Protein AF-Q73Y24-F1 (afdb_monomer)

Structure (mmCIF, N/CA/C/O backbone):
data_AF-Q73Y24-F1
#
_entry.id   AF-Q73Y24-F1
#
loop_
_atom_site.group_PDB
_atom_site.id
_atom_site.type_symbol
_atom_site.label_atom_id
_atom_site.label_alt_id
_atom_site.label_comp_id
_atom_site.label_asym_id
_atom_site.label_entity_id
_atom_site.label_seq_id
_atom_site.pdbx_PDB_ins_code
_atom_site.Cartn_x
_atom_site.Cartn_y
_atom_site.Cartn_z
_atom_site.occupancy
_atom_site.B_iso_or_equiv
_atom_site.auth_seq_id
_atom_site.auth_comp_id
_atom_site.auth_asym_id
_atom_site.auth_atom_id
_atom_site.pdbx_PDB_model_num
ATOM 1 N N . MET A 1 1 ? -19.589 2.153 37.319 1.00 65.62 1 MET A N 1
ATOM 2 C CA . MET A 1 1 ? -19.624 1.127 36.249 1.00 65.62 1 MET A CA 1
ATOM 3 C C . MET A 1 1 ? -20.137 1.675 34.913 1.00 65.62 1 MET A C 1
ATOM 5 O O . MET A 1 1 ? -19.510 1.393 33.906 1.00 65.62 1 MET A O 1
ATOM 9 N N . LEU A 1 2 ? -21.171 2.531 34.871 1.00 77.88 2 LEU A N 1
ATOM 10 C CA . LEU A 1 2 ? -21.670 3.129 33.612 1.00 77.88 2 LEU A CA 1
ATOM 11 C C . LEU A 1 2 ? -20.640 3.994 32.850 1.00 77.88 2 LEU A C 1
ATOM 13 O O . LEU A 1 2 ? -20.586 3.939 31.626 1.00 77.88 2 LEU A O 1
ATOM 17 N N . ALA A 1 3 ? -19.792 4.751 33.559 1.00 80.38 3 ALA A N 1
ATOM 18 C CA . ALA A 1 3 ? -18.772 5.602 32.932 1.00 80.38 3 ALA A CA 1
ATOM 19 C C . ALA A 1 3 ? -17.682 4.808 32.179 1.00 80.38 3 ALA A C 1
ATOM 21 O O . ALA A 1 3 ? -17.260 5.232 31.108 1.00 80.38 3 ALA A O 1
ATOM 22 N N . ALA A 1 4 ? -17.275 3.641 32.696 1.00 81.06 4 ALA A N 1
ATOM 23 C CA . ALA A 1 4 ? -16.273 2.784 32.055 1.00 81.06 4 ALA A CA 1
ATOM 24 C C . ALA A 1 4 ? -16.807 2.174 30.746 1.00 81.06 4 ALA A C 1
ATOM 26 O O . ALA A 1 4 ? -16.159 2.266 29.710 1.00 81.06 4 ALA A O 1
ATOM 27 N N . VAL A 1 5 ? -18.049 1.673 30.760 1.00 84.25 5 VAL A N 1
ATOM 28 C CA . VAL A 1 5 ? -18.715 1.129 29.561 1.00 84.25 5 VAL A CA 1
ATOM 29 C C . VAL A 1 5 ? -18.892 2.201 28.477 1.00 84.25 5 VAL A C 1
ATOM 31 O O . VAL A 1 5 ? -18.727 1.928 27.290 1.00 84.25 5 VAL A O 1
ATOM 34 N N . ALA A 1 6 ? -19.212 3.441 28.862 1.00 84.56 6 ALA A N 1
ATOM 35 C CA . ALA A 1 6 ? -19.317 4.551 27.915 1.00 84.56 6 ALA A CA 1
ATOM 36 C C . ALA A 1 6 ? -17.959 4.917 27.286 1.00 84.56 6 ALA A C 1
ATOM 38 O O . ALA A 1 6 ? -17.890 5.188 26.086 1.00 84.56 6 ALA A O 1
ATOM 39 N N . GLN A 1 7 ? -16.876 4.890 28.070 1.00 85.06 7 GLN A N 1
ATOM 40 C CA . GLN A 1 7 ? -15.519 5.126 27.569 1.00 85.06 7 GLN A CA 1
ATOM 41 C C . GLN A 1 7 ? -15.059 4.029 26.601 1.00 85.06 7 GLN A C 1
ATOM 43 O O . GLN A 1 7 ? -14.512 4.352 25.546 1.00 85.06 7 GLN A O 1
ATOM 48 N N . GLU A 1 8 ? -15.324 2.760 26.913 1.00 85.19 8 GLU A N 1
ATOM 49 C CA . GLU A 1 8 ? -15.004 1.625 26.037 1.00 85.19 8 GLU A CA 1
ATOM 50 C C . GLU A 1 8 ? -15.724 1.722 24.687 1.00 85.19 8 GLU A C 1
ATOM 52 O O . GLU A 1 8 ? -15.095 1.581 23.637 1.00 85.19 8 GLU A O 1
ATOM 57 N N . ARG A 1 9 ? -17.023 2.053 24.691 1.00 87.56 9 ARG A N 1
ATOM 58 C CA . ARG A 1 9 ? -17.796 2.268 23.455 1.00 87.56 9 ARG A CA 1
ATOM 59 C C . ARG A 1 9 ? -17.217 3.401 22.610 1.00 87.56 9 ARG A C 1
ATOM 61 O O . ARG A 1 9 ? -16.998 3.226 21.414 1.00 87.56 9 ARG A O 1
ATOM 68 N N . ALA A 1 10 ? -16.892 4.532 23.235 1.00 90.00 10 ALA A N 1
ATOM 69 C CA . ALA A 1 10 ? -16.289 5.663 22.536 1.00 90.00 10 ALA A CA 1
ATOM 70 C C . ALA A 1 10 ? -14.907 5.322 21.946 1.00 90.00 10 ALA A C 1
ATOM 72 O O . ALA A 1 10 ? -14.560 5.811 20.870 1.00 90.00 10 ALA A O 1
ATOM 73 N N . ALA A 1 11 ? -14.111 4.491 22.625 1.00 89.06 11 ALA A N 1
ATOM 74 C CA . ALA A 1 11 ? -12.828 4.016 22.111 1.00 89.06 11 ALA A CA 1
ATOM 75 C C . ALA A 1 11 ? -13.010 3.086 20.899 1.00 89.06 11 ALA A C 1
ATOM 77 O O . ALA A 1 11 ? -12.347 3.283 19.879 1.00 89.06 11 ALA A O 1
ATOM 78 N N . ALA A 1 12 ? -13.956 2.146 20.969 1.00 89.19 12 ALA A N 1
ATOM 79 C CA . ALA A 1 12 ? -14.278 1.240 19.869 1.00 89.19 12 ALA A CA 1
ATOM 80 C C . ALA A 1 12 ? -14.753 1.992 18.611 1.00 89.19 12 ALA A C 1
ATOM 82 O O . ALA A 1 12 ? -14.294 1.708 17.507 1.00 89.19 12 ALA A O 1
ATOM 83 N N . GLU A 1 13 ? -15.599 3.015 18.762 1.00 92.25 13 GLU A N 1
ATOM 84 C CA . GLU A 1 13 ? -16.054 3.855 17.643 1.00 92.25 13 GLU A CA 1
ATOM 85 C C . GLU A 1 13 ? -14.922 4.664 16.993 1.00 92.25 13 GLU A C 1
ATOM 87 O O . GLU A 1 13 ? -14.918 4.899 15.781 1.00 92.25 13 GLU A O 1
ATOM 92 N N . ARG A 1 14 ? -13.954 5.146 17.783 1.00 93.19 14 ARG A N 1
ATOM 93 C CA . ARG A 1 14 ? -12.763 5.818 17.237 1.00 93.19 14 ARG A CA 1
ATOM 94 C C . ARG A 1 14 ? -11.905 4.834 16.449 1.00 93.19 14 ARG A C 1
ATOM 96 O O . ARG A 1 14 ? -11.494 5.168 15.341 1.00 93.19 14 ARG A O 1
ATOM 103 N N . LEU A 1 15 ? -11.698 3.631 16.986 1.00 94.00 15 LEU A N 1
ATOM 104 C CA . LEU A 1 15 ? -10.921 2.577 16.337 1.00 94.00 15 LEU A CA 1
ATOM 105 C C . LEU A 1 15 ? -11.565 2.124 15.016 1.00 94.00 15 LEU A C 1
ATOM 107 O O . LEU A 1 15 ? -10.881 1.999 14.001 1.00 94.00 15 LEU A O 1
ATOM 111 N N . ALA A 1 16 ? -12.889 1.958 15.000 1.00 93.44 16 ALA A N 1
ATOM 112 C CA . ALA A 1 16 ? -13.640 1.606 13.798 1.00 93.44 16 ALA A CA 1
ATOM 113 C C . ALA A 1 16 ? -13.489 2.667 12.694 1.00 93.44 16 ALA A C 1
ATOM 115 O O . ALA A 1 16 ? -13.215 2.327 11.543 1.00 93.44 16 ALA A O 1
ATOM 116 N N . ARG A 1 17 ? -13.581 3.956 13.052 1.00 95.69 17 ARG A N 1
ATOM 117 C CA . ARG A 1 17 ? -13.352 5.065 12.112 1.00 95.69 17 ARG A CA 1
ATOM 118 C C . ARG A 1 17 ? -11.922 5.090 11.578 1.00 95.69 17 ARG A C 1
ATOM 120 O O . ARG A 1 17 ? -11.729 5.258 10.376 1.00 95.69 17 ARG A O 1
ATOM 127 N N . SER A 1 18 ? -10.921 4.890 12.440 1.00 95.81 18 SER A N 1
ATOM 128 C CA . SER A 1 18 ? -9.526 4.833 11.985 1.00 95.81 18 SER A CA 1
ATOM 129 C C . SER A 1 18 ? -9.271 3.660 11.041 1.00 95.81 18 SER A C 1
ATOM 131 O O . SER A 1 18 ? -8.545 3.811 10.060 1.00 95.81 18 SER A O 1
ATOM 133 N N . LEU A 1 19 ? -9.903 2.511 11.294 1.00 97.12 19 LEU A N 1
ATOM 134 C CA . LEU A 1 19 ? -9.805 1.339 10.432 1.00 97.12 19 LEU A CA 1
ATOM 135 C C . LEU A 1 19 ? -10.413 1.591 9.055 1.00 97.12 19 LEU A C 1
ATOM 137 O O . LEU A 1 19 ? -9.789 1.277 8.045 1.00 97.12 19 LEU A O 1
ATOM 141 N N . GLU A 1 20 ? -11.603 2.181 9.001 1.00 96.88 20 GLU A N 1
ATOM 142 C CA . GLU A 1 20 ? -12.258 2.507 7.735 1.00 96.88 20 GLU A CA 1
ATOM 143 C C . GLU A 1 20 ? -11.419 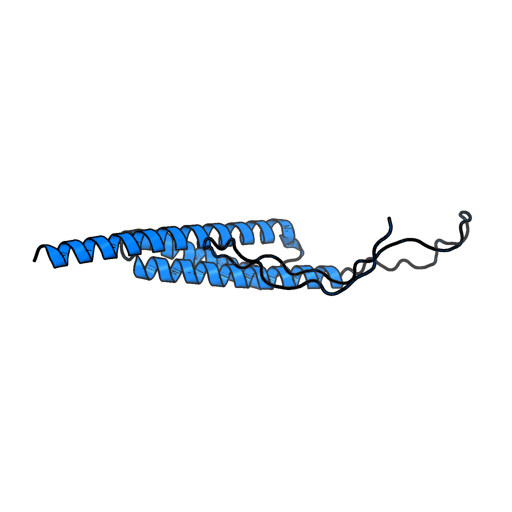3.479 6.895 1.00 96.88 20 GLU A C 1
ATOM 145 O O . GLU A 1 20 ? -11.201 3.244 5.706 1.00 96.88 20 GLU A O 1
ATOM 150 N N . GLN A 1 21 ? -10.850 4.509 7.527 1.00 97.56 21 GLN A N 1
ATOM 151 C CA . GLN A 1 21 ? -9.944 5.445 6.863 1.00 97.56 21 GLN A CA 1
ATOM 152 C C . GLN A 1 21 ? -8.660 4.762 6.355 1.00 97.56 21 GLN A C 1
ATOM 154 O O . GLN A 1 21 ? -8.218 5.034 5.231 1.00 97.56 21 GLN A O 1
ATOM 159 N N . ALA A 1 22 ? -8.058 3.876 7.156 1.00 97.38 22 ALA A N 1
ATOM 160 C CA . ALA A 1 22 ? -6.852 3.140 6.779 1.00 97.38 22 ALA A CA 1
ATOM 161 C C . ALA A 1 22 ? -7.115 2.190 5.601 1.00 97.38 22 ALA A C 1
ATOM 163 O O . ALA A 1 22 ? -6.364 2.200 4.623 1.00 97.38 22 ALA A O 1
ATOM 164 N N . LEU A 1 23 ? -8.214 1.429 5.646 1.00 98.19 23 LEU A N 1
ATOM 165 C CA . LEU A 1 23 ? -8.632 0.542 4.559 1.00 98.19 23 LEU A CA 1
ATOM 166 C C . LEU A 1 23 ? -8.901 1.320 3.273 1.00 98.19 23 LEU A C 1
ATOM 168 O O . LEU A 1 23 ? -8.371 0.952 2.228 1.00 98.19 23 LEU A O 1
ATOM 172 N N . PHE A 1 24 ? -9.661 2.416 3.341 1.00 97.81 24 PHE A N 1
ATOM 173 C CA . PHE A 1 24 ? -9.941 3.248 2.171 1.00 97.81 24 PHE A CA 1
ATOM 174 C C . PHE A 1 24 ? -8.652 3.786 1.531 1.00 97.81 24 PHE A C 1
ATOM 176 O O . PHE A 1 24 ? -8.462 3.705 0.314 1.00 97.81 24 PHE A O 1
ATOM 183 N N . THR A 1 25 ? -7.726 4.282 2.356 1.00 97.56 25 THR A N 1
ATOM 184 C CA . THR A 1 25 ? -6.428 4.792 1.895 1.00 97.56 25 THR A CA 1
ATOM 185 C C . THR A 1 25 ? -5.605 3.696 1.219 1.00 97.56 25 THR A C 1
ATOM 187 O O . THR A 1 25 ? -5.075 3.909 0.126 1.00 97.56 25 THR A O 1
ATOM 190 N N . ALA A 1 26 ? -5.525 2.516 1.836 1.00 98.19 26 ALA A N 1
ATOM 191 C CA . ALA A 1 26 ? -4.780 1.380 1.309 1.00 98.19 26 ALA A CA 1
ATOM 192 C C . ALA A 1 26 ? -5.374 0.866 -0.010 1.00 98.19 26 ALA A C 1
ATOM 194 O O . ALA A 1 26 ? -4.639 0.685 -0.979 1.00 98.19 26 ALA A O 1
ATOM 195 N N . GLN A 1 27 ? -6.701 0.706 -0.083 1.00 98.38 27 GLN A N 1
ATOM 196 C CA . GLN A 1 27 ? -7.415 0.295 -1.298 1.00 98.38 27 GLN A CA 1
ATOM 197 C C . GLN A 1 27 ? -7.160 1.260 -2.455 1.00 98.38 27 GLN A C 1
ATOM 199 O O . GLN A 1 27 ? -6.811 0.828 -3.554 1.00 98.38 27 GLN A O 1
ATOM 204 N N . SER A 1 28 ? -7.291 2.565 -2.201 1.00 98.38 28 SER A N 1
ATOM 205 C CA . SER A 1 28 ? -7.060 3.605 -3.205 1.00 98.38 28 SER A CA 1
ATOM 206 C C . SER A 1 28 ? -5.629 3.558 -3.748 1.00 98.38 28 SER A C 1
ATOM 208 O O . SER A 1 28 ? -5.423 3.534 -4.963 1.00 98.38 28 SER A O 1
ATOM 210 N N . ARG A 1 29 ? -4.632 3.450 -2.859 1.00 97.81 29 ARG A N 1
ATOM 211 C CA . ARG A 1 29 ? -3.215 3.355 -3.243 1.00 97.81 29 ARG A CA 1
ATOM 212 C C . ARG A 1 29 ? -2.919 2.094 -4.043 1.00 97.81 29 ARG A C 1
ATOM 214 O O . ARG A 1 29 ? -2.350 2.193 -5.123 1.00 97.81 29 ARG A O 1
ATOM 221 N N . VAL A 1 30 ? -3.317 0.923 -3.545 1.00 98.44 30 VAL A N 1
ATOM 222 C CA . VAL A 1 30 ? -3.077 -0.360 -4.226 1.00 98.44 30 VAL A CA 1
ATOM 22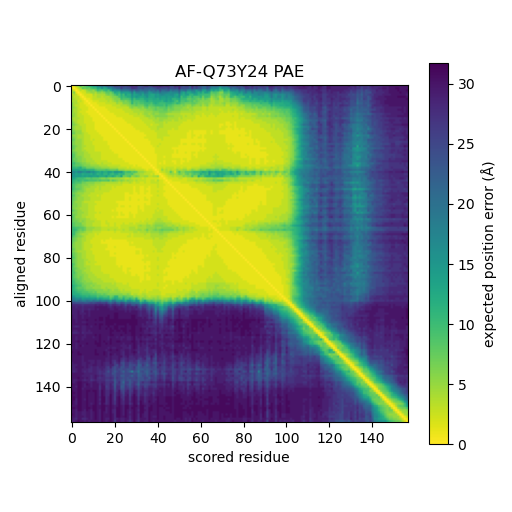3 C C . VAL A 1 30 ? -3.700 -0.357 -5.621 1.00 98.44 30 VAL A C 1
ATOM 225 O O . VAL A 1 30 ? -3.045 -0.765 -6.578 1.00 98.44 30 VAL A O 1
ATOM 228 N N . ARG A 1 31 ? -4.927 0.160 -5.759 1.00 98.25 31 ARG A N 1
ATOM 229 C CA . ARG A 1 31 ? -5.593 0.286 -7.058 1.00 98.25 31 ARG A CA 1
ATOM 230 C C . ARG A 1 31 ? -4.836 1.219 -8.002 1.00 98.25 31 ARG A C 1
ATOM 232 O O . ARG A 1 31 ? -4.530 0.814 -9.116 1.00 98.25 31 ARG A O 1
ATOM 239 N N . ALA A 1 32 ? -4.482 2.422 -7.549 1.00 97.81 32 ALA A N 1
ATOM 240 C CA . ALA A 1 32 ? -3.761 3.392 -8.372 1.00 97.81 32 ALA A CA 1
ATOM 241 C C . ALA A 1 32 ? -2.416 2.844 -8.881 1.00 97.81 32 ALA A C 1
ATOM 243 O O . ALA A 1 32 ? -2.065 3.037 -10.045 1.00 97.81 32 ALA A O 1
ATOM 244 N N . VAL A 1 33 ? -1.681 2.126 -8.027 1.00 97.81 33 VAL A N 1
ATOM 245 C CA . VAL A 1 33 ? -0.410 1.490 -8.402 1.00 97.81 33 VAL A CA 1
ATOM 246 C C . VAL A 1 33 ? -0.638 0.335 -9.373 1.00 97.81 33 VAL A C 1
ATOM 248 O O . VAL A 1 33 ? 0.104 0.214 -10.345 1.00 97.81 33 VAL A O 1
ATOM 251 N N . SER A 1 34 ? -1.673 -0.484 -9.162 1.00 97.75 34 SER A N 1
ATOM 252 C CA . SER A 1 34 ? -2.049 -1.544 -10.107 1.00 97.75 34 SER A CA 1
ATOM 253 C C . SER A 1 34 ? -2.320 -0.974 -11.495 1.00 97.75 34 SER A C 1
ATOM 255 O O . SER A 1 34 ? -1.687 -1.401 -12.458 1.00 97.75 34 SER A O 1
ATOM 257 N N . ASP A 1 35 ? -3.160 0.058 -11.588 1.00 97.00 35 ASP A N 1
ATOM 258 C CA . ASP A 1 35 ? -3.502 0.712 -12.854 1.00 97.00 35 ASP A CA 1
ATOM 259 C C . ASP A 1 35 ? -2.254 1.326 -13.524 1.00 97.00 35 ASP A C 1
ATOM 261 O O . ASP A 1 35 ? -2.052 1.227 -14.743 1.00 97.00 35 ASP A O 1
ATOM 265 N N . TYR A 1 36 ? -1.364 1.934 -12.731 1.00 95.62 36 TYR A N 1
ATOM 266 C CA . TYR A 1 36 ? -0.099 2.475 -13.226 1.00 95.62 36 TYR A CA 1
ATOM 267 C C . TYR A 1 36 ? 0.813 1.387 -13.805 1.00 95.62 36 TYR A C 1
ATOM 269 O O . TYR A 1 36 ? 1.389 1.586 -14.881 1.00 95.62 36 TYR A O 1
ATOM 277 N N . ILE A 1 37 ? 0.929 0.246 -13.116 1.00 95.75 37 ILE A N 1
ATOM 278 C CA . ILE A 1 37 ? 1.740 -0.890 -13.557 1.00 95.75 37 ILE A CA 1
ATOM 279 C C . ILE A 1 37 ? 1.141 -1.542 -14.804 1.00 95.75 37 ILE A C 1
ATOM 281 O O . ILE A 1 37 ? 1.868 -1.824 -15.760 1.00 95.75 37 ILE A O 1
ATOM 285 N N . ASP A 1 38 ? -0.175 -1.744 -14.828 1.00 94.38 38 ASP A N 1
ATOM 286 C CA . ASP A 1 38 ? -0.870 -2.422 -15.920 1.00 94.38 38 ASP A CA 1
ATOM 287 C C . ASP A 1 38 ? -0.770 -1.656 -17.242 1.00 94.38 38 ASP A C 1
ATOM 289 O O . ASP A 1 38 ? -0.494 -2.244 -18.288 1.00 94.38 38 ASP A O 1
ATOM 293 N N . THR A 1 39 ? -0.872 -0.329 -17.193 1.00 94.06 39 THR A N 1
ATOM 294 C CA . THR A 1 39 ? -0.717 0.540 -18.373 1.00 94.06 39 THR A CA 1
ATOM 295 C C . THR A 1 39 ? 0.723 0.624 -18.899 1.00 94.06 39 THR A C 1
ATOM 297 O O . THR A 1 39 ? 0.948 1.129 -19.998 1.00 94.06 39 THR A O 1
ATOM 300 N N . ARG A 1 40 ? 1.717 0.144 -18.138 1.00 90.19 40 ARG A N 1
ATOM 301 C CA . ARG A 1 40 ? 3.159 0.274 -18.430 1.00 90.19 40 ARG A CA 1
ATOM 302 C C . ARG A 1 40 ? 3.905 -1.055 -18.283 1.00 90.19 40 ARG A C 1
ATOM 304 O O . ARG A 1 40 ? 5.101 -1.084 -17.991 1.00 90.19 40 ARG A O 1
ATOM 311 N N . ARG A 1 41 ? 3.215 -2.174 -18.531 1.00 82.69 41 ARG A N 1
ATOM 312 C CA . ARG A 1 41 ? 3.759 -3.534 -18.366 1.00 82.69 41 ARG A CA 1
ATOM 313 C C . ARG A 1 41 ? 5.078 -3.781 -19.109 1.00 82.69 41 ARG A C 1
ATOM 315 O O . ARG A 1 41 ? 5.890 -4.563 -18.630 1.00 82.69 41 ARG A O 1
ATOM 322 N N . GLY A 1 42 ? 5.326 -3.122 -20.240 1.00 86.44 42 GLY A N 1
ATOM 323 C CA . GLY A 1 42 ? 6.575 -3.298 -20.994 1.00 86.44 42 GLY A CA 1
ATOM 324 C C . GLY A 1 42 ? 7.812 -2.674 -20.337 1.00 86.44 42 GLY A C 1
ATOM 325 O O . GLY A 1 42 ? 8.919 -3.144 -20.567 1.00 86.44 42 GLY A O 1
ATOM 326 N N . SER A 1 43 ? 7.637 -1.637 -19.515 1.00 89.44 43 SER A N 1
ATOM 327 C CA . SER A 1 43 ? 8.741 -0.867 -18.927 1.00 89.44 43 SER A CA 1
ATOM 328 C C . SER A 1 43 ? 8.918 -1.080 -17.428 1.00 89.44 43 SER A C 1
ATOM 330 O O . SER A 1 43 ? 9.787 -0.443 -16.859 1.00 89.44 43 SER A O 1
ATOM 332 N N . ILE A 1 44 ? 8.079 -1.894 -16.781 1.00 94.00 44 ILE A N 1
ATOM 333 C CA . ILE A 1 44 ? 8.090 -2.092 -15.324 1.00 94.00 44 ILE A CA 1
ATOM 334 C C . ILE A 1 44 ? 8.626 -3.480 -14.988 1.00 94.00 44 ILE A C 1
ATOM 336 O O . ILE A 1 44 ? 8.155 -4.482 -15.535 1.00 94.00 44 ILE A O 1
ATOM 340 N N . GLY A 1 45 ? 9.591 -3.520 -14.074 1.00 93.00 45 GLY A N 1
ATOM 341 C CA . GLY A 1 45 ? 10.311 -4.710 -13.658 1.00 93.00 45 GLY A CA 1
ATOM 342 C C . GLY A 1 45 ? 9.517 -5.634 -12.724 1.00 93.00 45 GLY A C 1
ATOM 343 O O . GLY A 1 45 ? 8.432 -5.292 -12.239 1.00 93.00 45 GLY A O 1
ATOM 344 N N . PRO A 1 46 ? 10.049 -6.841 -12.458 1.00 94.69 46 PRO A N 1
ATOM 345 C CA . PRO A 1 46 ? 9.410 -7.820 -11.580 1.00 94.69 46 PRO A CA 1
ATOM 346 C C . PRO A 1 46 ? 9.349 -7.359 -10.118 1.00 94.69 46 PRO A C 1
ATOM 348 O O . PRO A 1 46 ? 8.381 -7.675 -9.435 1.00 94.69 46 PRO A O 1
ATOM 351 N N . GLU A 1 47 ? 10.320 -6.575 -9.640 1.00 95.56 47 GLU A N 1
ATOM 352 C CA . GLU A 1 47 ? 10.370 -6.120 -8.242 1.00 95.56 47 GLU A CA 1
ATOM 353 C C . GLU A 1 47 ? 9.155 -5.264 -7.863 1.00 95.56 47 GLU A C 1
ATOM 355 O O . GLU A 1 47 ? 8.487 -5.549 -6.867 1.00 95.56 47 GLU A O 1
ATOM 360 N N . ALA A 1 48 ? 8.804 -4.274 -8.692 1.00 96.81 48 ALA A N 1
ATOM 361 C CA . ALA A 1 48 ? 7.622 -3.437 -8.481 1.00 96.81 48 ALA A CA 1
ATOM 362 C C . ALA A 1 48 ? 6.329 -4.270 -8.423 1.00 96.81 48 ALA A C 1
ATOM 364 O O . ALA A 1 48 ? 5.448 -4.017 -7.600 1.00 96.81 48 ALA A O 1
ATOM 365 N N . ARG A 1 49 ? 6.230 -5.309 -9.262 1.00 96.19 49 ARG A N 1
ATOM 366 C CA . ARG A 1 49 ? 5.081 -6.228 -9.288 1.00 96.19 49 ARG A CA 1
ATOM 367 C C . ARG A 1 49 ? 5.015 -7.099 -8.040 1.00 96.19 49 ARG A C 1
ATOM 369 O O . ARG A 1 49 ? 3.930 -7.276 -7.493 1.00 96.19 49 ARG A O 1
ATOM 376 N N . THR A 1 50 ? 6.152 -7.605 -7.568 1.00 97.62 50 THR A N 1
ATOM 377 C CA . THR A 1 50 ? 6.229 -8.380 -6.323 1.00 97.62 50 THR A CA 1
ATOM 378 C C . THR A 1 50 ? 5.772 -7.544 -5.131 1.00 97.62 50 THR A C 1
ATOM 380 O O . THR A 1 50 ? 4.937 -8.006 -4.353 1.00 97.62 50 THR A O 1
ATOM 383 N N . ARG A 1 51 ? 6.230 -6.287 -5.030 1.00 98.00 51 ARG A N 1
ATOM 384 C CA . ARG A 1 51 ? 5.794 -5.368 -3.965 1.00 98.00 51 ARG A CA 1
ATOM 385 C C . ARG A 1 51 ? 4.302 -5.049 -4.039 1.00 98.00 51 ARG A C 1
ATOM 387 O O . ARG A 1 51 ? 3.637 -5.025 -3.006 1.00 98.00 51 ARG A O 1
ATOM 394 N N . LEU A 1 52 ? 3.744 -4.877 -5.240 1.00 98.25 52 LEU A N 1
ATOM 395 C CA . LEU A 1 52 ? 2.297 -4.713 -5.405 1.00 98.25 52 LEU A CA 1
ATOM 396 C C . LEU A 1 52 ? 1.528 -5.965 -4.949 1.00 98.25 52 LEU A C 1
ATOM 398 O O . LEU A 1 52 ? 0.522 -5.842 -4.252 1.00 98.25 52 LEU A O 1
ATOM 402 N N . ALA A 1 53 ? 2.006 -7.162 -5.292 1.00 98.38 53 ALA A N 1
ATOM 403 C CA . ALA A 1 53 ? 1.379 -8.410 -4.863 1.00 98.38 53 ALA A CA 1
ATOM 404 C C . ALA A 1 53 ? 1.425 -8.581 -3.334 1.00 98.38 53 ALA A C 1
ATOM 406 O O . ALA A 1 53 ? 0.462 -9.052 -2.732 1.00 98.38 53 ALA A O 1
ATOM 407 N N . GLU A 1 54 ? 2.517 -8.177 -2.682 1.00 98.50 54 GLU A N 1
ATOM 408 C CA . GLU A 1 54 ? 2.610 -8.110 -1.217 1.00 98.50 54 GLU A CA 1
ATOM 409 C C . GLU A 1 54 ? 1.609 -7.119 -0.624 1.00 98.50 54 GLU A C 1
ATOM 411 O O . GLU A 1 54 ? 0.886 -7.463 0.314 1.00 98.50 54 GLU A O 1
ATOM 416 N N . ALA A 1 55 ? 1.503 -5.920 -1.204 1.00 98.56 55 ALA A N 1
ATOM 417 C CA . ALA A 1 55 ? 0.532 -4.919 -0.777 1.00 98.56 55 ALA A CA 1
ATOM 418 C C . ALA A 1 55 ? -0.908 -5.455 -0.855 1.00 98.56 55 ALA A C 1
ATOM 420 O O . ALA A 1 55 ? -1.685 -5.289 0.085 1.00 98.56 55 ALA A O 1
ATOM 421 N N . GLN A 1 56 ? -1.251 -6.156 -1.939 1.00 98.50 56 GLN A N 1
ATOM 422 C CA . GLN A 1 56 ? -2.555 -6.799 -2.120 1.00 98.50 56 GLN A CA 1
ATOM 423 C C . GLN A 1 56 ? -2.820 -7.888 -1.071 1.00 98.50 56 GLN A C 1
ATOM 425 O O . GLN A 1 56 ? -3.921 -7.941 -0.521 1.00 98.50 56 GLN A O 1
ATOM 430 N N . ARG A 1 57 ? -1.820 -8.719 -0.737 1.00 98.50 57 ARG A N 1
ATOM 431 C CA . ARG A 1 57 ? -1.948 -9.734 0.327 1.00 98.50 57 ARG A CA 1
ATOM 432 C C . ARG A 1 57 ? -2.246 -9.102 1.685 1.00 98.50 57 ARG A C 1
ATOM 434 O O . ARG A 1 57 ? -3.146 -9.559 2.385 1.00 98.50 57 ARG A O 1
ATOM 441 N N . HIS A 1 58 ? -1.535 -8.034 2.043 1.00 98.50 58 HIS A N 1
ATOM 442 C CA . HIS A 1 58 ? -1.795 -7.313 3.290 1.00 98.50 58 HIS A CA 1
ATOM 443 C C . HIS A 1 58 ? -3.164 -6.635 3.299 1.00 98.50 58 HIS A C 1
ATOM 445 O O . HIS A 1 58 ? -3.848 -6.654 4.318 1.00 98.50 58 HIS A O 1
ATOM 451 N N . LEU A 1 59 ? -3.598 -6.084 2.166 1.00 98.38 59 LEU A N 1
ATOM 452 C CA . LEU A 1 59 ? -4.916 -5.473 2.055 1.00 98.38 59 LEU A CA 1
ATOM 453 C C . LEU A 1 59 ? -6.046 -6.493 2.256 1.00 98.38 59 LEU A C 1
ATOM 455 O O . LEU A 1 59 ? -7.025 -6.191 2.936 1.00 98.38 59 LEU A O 1
ATOM 459 N N . HIS A 1 60 ? -5.893 -7.698 1.706 1.00 98.25 60 HIS A N 1
ATOM 460 C CA . HIS A 1 60 ? -6.829 -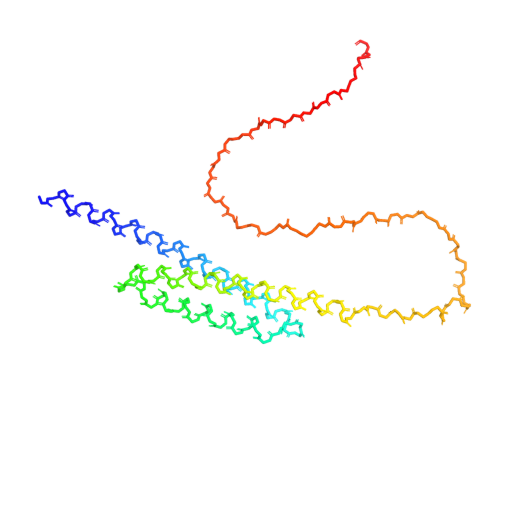8.798 1.932 1.00 98.25 60 HIS A CA 1
ATOM 461 C C . HIS A 1 60 ? -6.863 -9.203 3.410 1.00 98.25 60 HIS A C 1
ATOM 463 O O . HIS A 1 60 ? -7.931 -9.233 4.012 1.00 98.25 60 HIS A O 1
ATOM 469 N N . ALA A 1 61 ? -5.694 -9.402 4.032 1.00 97.88 61 ALA A N 1
ATOM 470 C CA . ALA A 1 61 ? -5.606 -9.729 5.456 1.00 97.88 61 ALA A CA 1
ATOM 471 C C . ALA A 1 61 ? -6.244 -8.650 6.354 1.00 97.88 61 ALA A C 1
ATOM 473 O O . ALA A 1 61 ? -6.897 -8.975 7.345 1.00 97.88 61 ALA A O 1
ATOM 474 N N . ALA A 1 62 ? -6.100 -7.368 5.999 1.00 97.81 62 ALA A N 1
ATOM 475 C CA . ALA A 1 62 ? -6.762 -6.267 6.695 1.00 97.81 62 ALA A CA 1
ATOM 476 C C . ALA A 1 62 ? -8.293 -6.336 6.574 1.00 97.81 62 ALA A C 1
ATOM 478 O O . ALA A 1 62 ? -9.004 -6.079 7.544 1.00 97.81 62 ALA A O 1
ATOM 479 N N . ALA A 1 63 ? -8.810 -6.684 5.392 1.00 96.38 63 ALA A N 1
ATOM 480 C CA . ALA A 1 63 ? -10.244 -6.832 5.166 1.00 96.38 63 ALA A CA 1
ATOM 481 C C . ALA A 1 63 ? -10.827 -8.013 5.960 1.00 96.38 63 ALA A C 1
ATOM 483 O O . ALA A 1 63 ? -11.861 -7.847 6.608 1.00 96.38 63 ALA A O 1
ATOM 484 N N . ASP A 1 64 ? -10.133 -9.153 5.977 1.00 97.00 64 ASP A N 1
ATOM 485 C CA . ASP A 1 64 ? -10.553 -10.357 6.706 1.00 97.00 64 ASP A CA 1
ATOM 486 C C . ASP A 1 64 ? -10.621 -10.113 8.219 1.00 97.00 64 ASP A C 1
ATOM 488 O O . ASP A 1 64 ? -11.557 -10.544 8.892 1.00 97.00 64 ASP A O 1
ATOM 492 N N . ARG A 1 65 ? -9.644 -9.376 8.763 1.00 95.94 65 ARG A N 1
ATOM 493 C CA . ARG A 1 65 ? -9.546 -9.099 10.204 1.00 95.94 65 ARG A CA 1
ATOM 494 C C . ARG A 1 65 ? -10.388 -7.914 10.657 1.00 95.94 65 ARG A C 1
ATOM 496 O O . ARG A 1 65 ? -10.516 -7.699 11.858 1.00 95.94 65 ARG A O 1
ATOM 503 N N . ARG A 1 66 ? -11.030 -7.182 9.737 1.00 93.06 66 ARG A N 1
ATOM 504 C CA . ARG A 1 66 ? -11.815 -5.971 10.039 1.00 93.06 66 ARG A CA 1
ATOM 505 C C . ARG A 1 66 ? -12.839 -6.178 11.161 1.00 93.06 66 ARG A C 1
ATOM 507 O O . ARG A 1 66 ? -13.049 -5.271 11.960 1.00 93.06 66 ARG A O 1
ATOM 514 N N . ALA A 1 67 ? -13.495 -7.339 11.189 1.00 90.56 67 ALA A N 1
ATOM 515 C CA . ALA A 1 67 ? -14.552 -7.651 12.153 1.00 90.56 67 ALA A CA 1
ATOM 516 C C . ALA A 1 67 ? -14.041 -8.319 13.441 1.00 90.56 67 ALA A C 1
ATOM 518 O O . ALA A 1 67 ? -14.699 -8.214 14.473 1.00 90.56 67 ALA A O 1
ATOM 519 N N . THR A 1 68 ? -12.900 -9.013 13.385 1.00 94.38 68 THR A N 1
ATOM 520 C CA . THR A 1 68 ? -12.382 -9.827 14.498 1.00 94.38 68 THR A CA 1
ATOM 521 C C . THR A 1 68 ? -11.289 -9.120 15.291 1.00 94.38 68 THR A C 1
ATOM 523 O O . THR A 1 68 ? -11.269 -9.223 16.511 1.00 94.38 68 THR A O 1
ATOM 526 N N . ASP A 1 69 ? -10.395 -8.401 14.609 1.00 95.38 69 ASP A N 1
ATOM 527 C CA . ASP A 1 69 ? -9.295 -7.647 15.210 1.00 95.38 69 ASP A CA 1
ATOM 528 C C . ASP A 1 69 ? -9.055 -6.334 14.436 1.00 95.38 69 ASP A C 1
ATOM 530 O O . ASP A 1 69 ? -8.256 -6.275 13.493 1.00 95.38 69 ASP A O 1
ATOM 534 N N . PRO A 1 70 ? -9.756 -5.251 14.819 1.00 94.50 70 PRO A N 1
ATOM 535 C CA . PRO A 1 70 ? -9.624 -3.955 14.165 1.00 94.50 70 PRO A CA 1
ATOM 536 C C . PRO A 1 70 ? -8.222 -3.341 14.269 1.00 94.50 70 PRO A C 1
ATOM 538 O O . PRO A 1 70 ? -7.821 -2.589 13.380 1.00 94.50 70 PRO A O 1
ATOM 541 N N . ALA A 1 71 ? -7.481 -3.626 15.345 1.00 94.81 71 ALA A N 1
ATOM 542 C CA . ALA A 1 71 ? -6.152 -3.062 15.557 1.00 94.81 71 ALA A CA 1
ATOM 543 C C . ALA A 1 71 ? -5.134 -3.707 14.610 1.00 94.81 71 ALA A C 1
ATOM 545 O O . ALA A 1 71 ? -4.375 -3.007 13.935 1.00 94.81 71 ALA A O 1
ATOM 5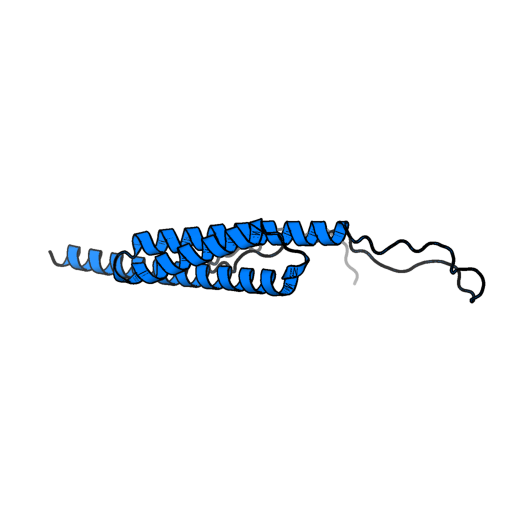46 N N . ASP A 1 72 ? -5.176 -5.031 14.493 1.00 97.06 72 ASP A N 1
ATOM 547 C CA . ASP A 1 72 ? -4.332 -5.775 13.564 1.00 97.06 72 ASP A CA 1
ATOM 548 C C . ASP A 1 72 ? -4.724 -5.516 12.094 1.00 97.06 72 ASP A C 1
ATOM 550 O O . ASP A 1 72 ? -3.868 -5.359 11.218 1.00 97.06 72 ASP A O 1
ATOM 554 N N . ALA A 1 73 ? -6.019 -5.325 11.818 1.00 97.81 73 ALA A N 1
ATOM 555 C CA . ALA A 1 73 ? -6.493 -4.885 10.509 1.00 97.81 73 ALA A CA 1
ATOM 556 C C . ALA A 1 73 ? -5.920 -3.511 10.100 1.00 97.81 73 ALA A C 1
ATOM 558 O O . ALA A 1 73 ? -5.504 -3.334 8.952 1.00 97.81 73 ALA A O 1
ATOM 559 N N . ILE A 1 74 ? -5.830 -2.549 11.030 1.00 98.12 74 ILE A N 1
ATOM 560 C CA . ILE A 1 74 ? -5.171 -1.253 10.784 1.00 98.12 74 ILE A CA 1
ATOM 561 C C . ILE A 1 74 ? -3.687 -1.455 10.463 1.00 98.12 74 ILE A C 1
ATOM 563 O O . ILE A 1 74 ? -3.180 -0.853 9.513 1.00 98.12 74 ILE A O 1
ATOM 567 N N . ALA A 1 75 ? -2.985 -2.306 11.218 1.00 98.06 75 ALA A N 1
ATOM 568 C CA . ALA A 1 75 ? -1.571 -2.589 10.977 1.00 98.06 75 ALA A CA 1
ATOM 569 C C . ALA A 1 75 ? -1.343 -3.155 9.564 1.00 98.06 75 ALA A C 1
ATOM 571 O O . ALA A 1 75 ? -0.468 -2.680 8.835 1.00 98.06 75 ALA A O 1
ATOM 572 N N . HIS A 1 76 ? -2.184 -4.095 9.128 1.00 98.44 76 HIS A N 1
ATOM 573 C CA . HIS A 1 76 ? -2.139 -4.632 7.771 1.00 98.44 76 HIS A CA 1
ATOM 574 C C . HIS A 1 76 ? -2.504 -3.613 6.684 1.00 98.44 76 HIS A C 1
ATOM 576 O O . HIS A 1 76 ? -1.826 -3.563 5.657 1.00 98.44 76 HIS A O 1
ATOM 582 N N . ALA A 1 77 ? -3.502 -2.753 6.900 1.00 98.44 77 ALA A N 1
ATOM 583 C CA . ALA A 1 77 ? -3.847 -1.693 5.950 1.00 98.44 77 ALA A CA 1
ATOM 584 C C . ALA A 1 77 ? -2.701 -0.673 5.781 1.00 98.44 77 ALA A C 1
ATOM 586 O O . ALA A 1 77 ? -2.394 -0.233 4.666 1.00 98.44 77 ALA A O 1
ATOM 587 N N . ASN A 1 78 ? -2.015 -0.337 6.874 1.00 98.06 78 ASN A N 1
ATOM 58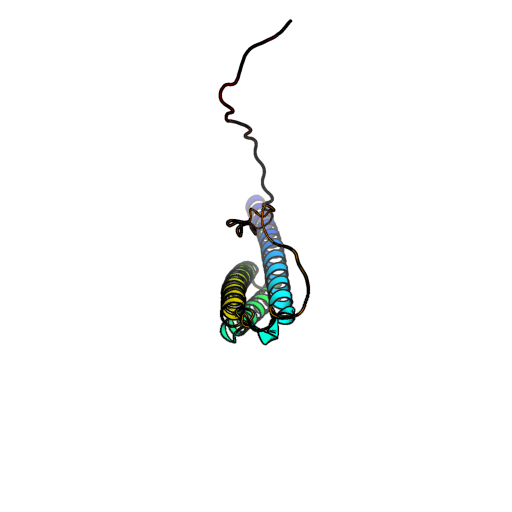8 C CA . ASN A 1 78 ? -0.836 0.524 6.842 1.00 98.06 78 ASN A CA 1
ATOM 589 C C . ASN A 1 78 ? 0.334 -0.153 6.112 1.00 98.06 78 ASN A C 1
ATOM 591 O O . ASN A 1 78 ? 0.945 0.471 5.245 1.00 98.06 78 ASN A O 1
ATOM 595 N N . ALA A 1 79 ? 0.596 -1.438 6.381 1.00 98.44 79 ALA A N 1
ATOM 596 C CA . ALA A 1 79 ? 1.613 -2.211 5.665 1.00 98.44 79 ALA A CA 1
ATOM 597 C C . ALA A 1 79 ? 1.334 -2.261 4.152 1.00 98.44 79 ALA A C 1
ATOM 599 O O . ALA A 1 79 ? 2.231 -1.996 3.350 1.00 98.44 79 ALA A O 1
ATOM 600 N N . ALA A 1 80 ? 0.080 -2.501 3.754 1.00 98.62 80 ALA A N 1
ATOM 601 C CA . ALA A 1 80 ? -0.341 -2.455 2.354 1.00 98.62 80 ALA A CA 1
ATOM 602 C C . ALA A 1 80 ? -0.079 -1.080 1.716 1.00 98.62 80 ALA A C 1
ATOM 604 O O . ALA A 1 80 ? 0.423 -0.998 0.596 1.00 98.62 80 ALA A O 1
ATOM 605 N N . SER A 1 81 ? -0.366 0.008 2.438 1.00 98.19 81 SER A N 1
ATOM 606 C CA . SER A 1 81 ? -0.119 1.376 1.964 1.00 98.19 81 SER A CA 1
ATOM 607 C C . SER A 1 81 ? 1.368 1.68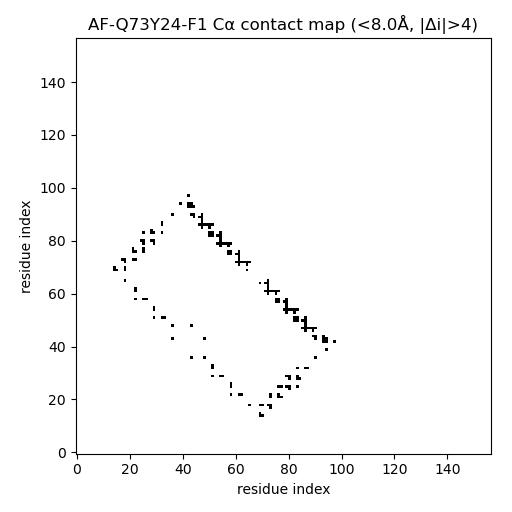1 1.758 1.00 98.19 81 SER A C 1
ATOM 609 O O . SER A 1 81 ? 1.715 2.365 0.791 1.00 98.19 81 SER A O 1
ATOM 611 N N . THR A 1 82 ? 2.235 1.185 2.645 1.00 98.44 82 THR A N 1
ATOM 612 C CA . THR A 1 82 ? 3.696 1.323 2.537 1.00 98.44 82 THR A CA 1
ATOM 613 C C . THR A 1 82 ? 4.235 0.530 1.351 1.00 98.44 82 THR A C 1
ATOM 615 O O . THR A 1 82 ? 4.915 1.094 0.497 1.00 98.44 82 THR A O 1
ATOM 618 N N . LEU A 1 83 ? 3.852 -0.743 1.223 1.00 98.62 83 LEU A N 1
ATOM 619 C CA . LEU A 1 83 ? 4.273 -1.601 0.111 1.00 98.62 83 LEU A CA 1
ATOM 620 C C . LEU A 1 83 ? 3.795 -1.072 -1.247 1.00 98.62 83 LEU A C 1
ATOM 622 O O . LEU A 1 83 ? 4.541 -1.117 -2.223 1.00 98.62 83 LEU A O 1
ATOM 626 N N . ALA A 1 84 ? 2.585 -0.508 -1.317 1.00 98.31 84 ALA A N 1
ATOM 627 C CA . ALA A 1 84 ? 2.098 0.158 -2.522 1.00 98.31 84 ALA A CA 1
ATOM 628 C C . ALA A 1 84 ? 2.954 1.388 -2.881 1.00 98.31 84 ALA A C 1
ATOM 630 O O . ALA A 1 84 ? 3.280 1.596 -4.049 1.00 98.31 84 ALA A O 1
ATOM 631 N N . ALA A 1 85 ? 3.365 2.189 -1.892 1.00 97.88 85 ALA A N 1
ATOM 632 C CA . ALA A 1 85 ? 4.251 3.329 -2.128 1.00 97.88 85 ALA A CA 1
ATOM 633 C C . ALA A 1 85 ? 5.640 2.889 -2.629 1.00 97.88 85 ALA A C 1
ATOM 635 O O . ALA A 1 85 ? 6.188 3.504 -3.546 1.00 97.88 85 ALA A O 1
ATOM 636 N N . GLU A 1 86 ? 6.184 1.801 -2.084 1.00 98.12 86 GLU A N 1
ATOM 637 C CA . GLU A 1 86 ? 7.439 1.206 -2.557 1.00 98.12 86 GLU A CA 1
ATOM 638 C C . GLU A 1 86 ? 7.317 0.684 -3.993 1.00 98.12 86 GLU A C 1
ATOM 640 O O . GLU A 1 86 ? 8.154 1.006 -4.838 1.00 98.12 86 GLU A O 1
ATOM 645 N N . ALA A 1 87 ? 6.241 -0.047 -4.300 1.00 98.06 87 ALA A N 1
ATOM 646 C CA . ALA A 1 87 ? 5.945 -0.524 -5.649 1.00 98.06 87 ALA A CA 1
ATOM 647 C C . ALA A 1 87 ? 5.863 0.632 -6.660 1.00 98.06 87 ALA A C 1
ATOM 649 O O . ALA A 1 87 ? 6.427 0.539 -7.751 1.00 98.06 87 ALA A O 1
ATOM 650 N N . GLN A 1 88 ? 5.228 1.749 -6.288 1.00 97.50 88 GLN A N 1
ATOM 651 C CA . GLN A 1 88 ? 5.173 2.948 -7.125 1.00 97.50 88 GLN A CA 1
ATOM 652 C C . GLN A 1 88 ? 6.560 3.556 -7.358 1.00 97.50 88 GLN A C 1
ATOM 654 O O . GLN A 1 88 ? 6.867 3.968 -8.476 1.00 97.50 88 GLN A O 1
ATOM 659 N N . SER A 1 89 ? 7.395 3.635 -6.317 1.00 97.50 89 SER A N 1
ATOM 660 C CA . SER A 1 89 ? 8.758 4.171 -6.419 1.00 97.50 89 SER A CA 1
ATOM 661 C C . SER A 1 89 ? 9.610 3.350 -7.390 1.00 97.50 89 SER A C 1
ATOM 663 O O . SER A 1 89 ? 10.217 3.911 -8.305 1.00 97.50 89 SER A O 1
ATOM 665 N N . LEU A 1 90 ? 9.568 2.020 -7.256 1.00 97.25 90 LEU A N 1
ATOM 666 C CA . LEU A 1 90 ? 10.244 1.086 -8.160 1.00 97.25 90 LEU A CA 1
ATOM 667 C C . LEU A 1 90 ? 9.732 1.242 -9.598 1.00 97.25 90 LEU A C 1
ATOM 669 O O . LEU A 1 90 ? 10.516 1.489 -10.510 1.00 97.25 90 LEU A O 1
ATOM 673 N N . ALA A 1 91 ? 8.410 1.226 -9.792 1.00 96.44 91 ALA A N 1
ATOM 674 C CA . ALA A 1 91 ? 7.800 1.384 -11.111 1.00 96.44 91 ALA A CA 1
ATOM 675 C C . ALA A 1 91 ? 8.148 2.731 -11.771 1.00 96.44 91 ALA A C 1
ATOM 677 O O . ALA A 1 91 ? 8.325 2.811 -12.988 1.00 96.44 91 ALA A O 1
ATOM 678 N N . ASN A 1 92 ? 8.259 3.809 -10.990 1.00 94.69 92 ASN A N 1
ATOM 679 C CA . ASN A 1 92 ? 8.725 5.102 -11.486 1.00 94.69 92 ASN A CA 1
ATOM 680 C C . ASN A 1 92 ? 10.188 5.027 -11.937 1.00 94.69 92 ASN A C 1
ATOM 682 O O . ASN A 1 92 ? 10.511 5.525 -13.015 1.00 94.69 92 ASN A O 1
ATOM 686 N N . GLY A 1 93 ? 11.054 4.397 -11.139 1.00 94.62 93 GLY A N 1
ATOM 687 C CA . GLY A 1 93 ? 12.454 4.155 -11.482 1.00 94.62 93 GLY 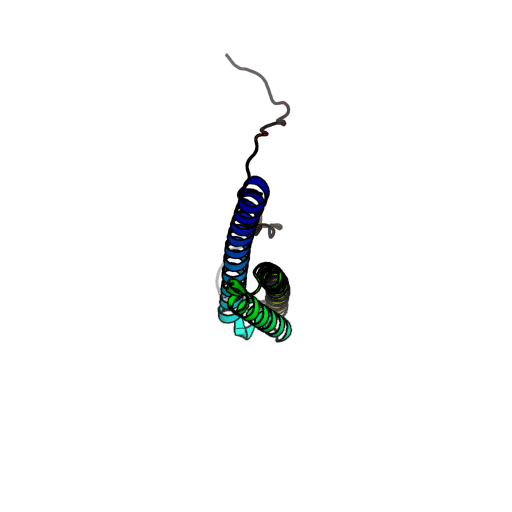A CA 1
ATOM 688 C C . GLY A 1 93 ? 12.601 3.391 -12.797 1.00 94.62 93 GLY A C 1
ATOM 689 O O . GLY A 1 93 ? 13.322 3.844 -13.689 1.00 94.62 93 GLY A O 1
ATOM 690 N N . ASP A 1 94 ? 11.836 2.313 -12.960 1.00 93.69 94 ASP A N 1
ATOM 691 C CA . ASP A 1 94 ? 11.861 1.473 -14.157 1.00 93.69 94 ASP A CA 1
ATOM 692 C C . ASP A 1 94 ? 11.441 2.248 -15.414 1.00 93.69 94 ASP A C 1
ATOM 694 O O . ASP A 1 94 ? 12.106 2.192 -16.449 1.00 93.69 94 ASP A O 1
ATOM 698 N N . VAL A 1 95 ? 10.386 3.067 -15.321 1.00 92.25 95 VAL A N 1
ATOM 699 C CA . VAL A 1 95 ? 9.942 3.920 -16.436 1.00 92.25 95 VAL A CA 1
ATOM 700 C C . VAL A 1 95 ? 11.013 4.945 -16.815 1.00 92.25 95 VAL A C 1
ATOM 702 O O . VAL A 1 95 ? 11.222 5.202 -18.002 1.00 92.25 95 VAL A O 1
ATOM 705 N N . GLN A 1 96 ? 11.708 5.534 -15.839 1.00 91.25 96 GLN A N 1
ATOM 706 C CA . GLN A 1 96 ? 12.798 6.469 -16.128 1.00 91.25 96 GLN A CA 1
ATOM 707 C C . GLN A 1 96 ? 14.005 5.760 -16.748 1.00 91.25 96 GLN A C 1
ATOM 709 O O . GLN A 1 96 ? 14.620 6.300 -17.668 1.00 91.25 96 GLN A O 1
ATOM 714 N N . ALA A 1 97 ? 14.327 4.547 -16.297 1.00 88.88 97 ALA A N 1
ATOM 715 C CA . ALA A 1 97 ? 15.376 3.727 -16.890 1.00 88.88 97 ALA A CA 1
ATOM 716 C C . ALA A 1 97 ? 15.034 3.341 -18.338 1.00 88.88 97 ALA A C 1
ATOM 718 O O . ALA A 1 97 ? 15.854 3.539 -19.233 1.00 88.88 97 ALA A O 1
ATOM 719 N N . ALA A 1 98 ? 13.799 2.908 -18.599 1.00 87.12 98 ALA A N 1
ATOM 720 C CA . ALA A 1 98 ? 13.320 2.574 -19.938 1.00 87.12 98 ALA A CA 1
ATOM 721 C C . ALA A 1 98 ? 13.377 3.779 -20.895 1.00 87.12 98 ALA A C 1
ATOM 723 O O . ALA A 1 98 ? 13.805 3.643 -22.039 1.00 87.12 98 ALA A O 1
ATOM 724 N N . ARG A 1 99 ? 13.026 4.984 -20.420 1.00 86.31 99 ARG A N 1
ATOM 725 C CA . ARG A 1 99 ? 13.152 6.229 -21.204 1.00 86.31 99 ARG A CA 1
ATOM 726 C C . ARG A 1 99 ? 14.599 6.567 -21.567 1.00 86.31 99 ARG A C 1
ATOM 728 O O . ARG A 1 99 ? 14.830 7.127 -22.630 1.00 86.31 99 ARG A O 1
ATOM 735 N N . ARG A 1 100 ? 15.565 6.252 -20.697 1.00 82.12 100 ARG A N 1
ATOM 736 C CA . ARG A 1 100 ? 17.001 6.451 -20.968 1.00 82.12 100 ARG A CA 1
ATOM 737 C C . ARG A 1 100 ? 17.570 5.383 -21.899 1.00 82.12 100 ARG A C 1
ATOM 739 O O . ARG A 1 100 ? 18.478 5.692 -22.657 1.00 82.12 100 ARG A O 1
ATOM 746 N N . ALA A 1 101 ? 17.051 4.156 -21.829 1.00 76.25 101 ALA A N 1
ATOM 747 C CA . ALA A 1 101 ? 17.472 3.030 -22.664 1.00 76.25 101 ALA A CA 1
ATOM 748 C C . ALA A 1 101 ? 17.001 3.156 -24.122 1.00 76.25 101 ALA A C 1
ATOM 750 O O . ALA A 1 101 ? 17.670 2.660 -25.022 1.00 76.25 101 ALA A O 1
ATOM 751 N N . TYR A 1 102 ? 15.895 3.868 -24.355 1.00 60.91 102 TYR A N 1
ATOM 752 C CA . TYR A 1 102 ? 15.490 4.340 -25.676 1.00 60.91 102 TYR A CA 1
ATOM 753 C C . TYR A 1 102 ? 15.785 5.841 -25.804 1.00 60.91 102 TYR A C 1
ATOM 755 O O . TYR A 1 102 ? 14.846 6.647 -25.811 1.00 60.91 102 TYR A O 1
ATOM 763 N N . PRO A 1 103 ? 17.059 6.271 -25.944 1.00 55.84 103 PRO A N 1
ATOM 764 C CA . PRO A 1 103 ? 17.281 7.544 -26.587 1.00 55.84 103 PRO A CA 1
ATOM 765 C C . PRO A 1 103 ? 16.710 7.351 -27.986 1.00 55.84 103 PRO A C 1
ATOM 767 O O . PRO A 1 103 ? 17.098 6.440 -28.714 1.00 55.84 103 PRO A O 1
ATOM 770 N N . ARG A 1 104 ? 15.715 8.158 -28.334 1.00 52.56 104 ARG A N 1
ATOM 771 C CA . ARG A 1 104 ? 15.341 8.415 -29.717 1.00 52.56 104 ARG A CA 1
ATOM 772 C C . ARG A 1 104 ? 16.650 8.490 -30.512 1.00 52.56 104 ARG A C 1
ATOM 774 O O . ARG A 1 104 ? 17.387 9.459 -30.348 1.00 52.56 104 ARG A O 1
ATOM 781 N N . GLY A 1 105 ? 16.979 7.440 -31.271 1.00 46.72 105 GLY A N 1
ATOM 782 C CA . GLY A 1 105 ? 18.064 7.507 -32.237 1.00 46.72 105 GLY A CA 1
ATOM 783 C C . GLY A 1 105 ? 17.816 8.789 -33.037 1.00 46.72 105 GLY A C 1
ATOM 784 O O . GLY A 1 105 ? 16.700 9.027 -33.488 1.00 46.72 105 GLY A O 1
ATOM 785 N N . GLY A 1 106 ? 18.771 9.704 -33.147 1.00 46.44 106 GLY A N 1
ATOM 786 C CA . GLY A 1 106 ? 20.134 9.327 -33.479 1.00 46.44 106 GLY A CA 1
ATOM 787 C C . GLY A 1 106 ? 20.171 8.679 -34.867 1.00 46.44 106 GLY A C 1
ATOM 788 O O . GLY A 1 106 ? 21.014 7.833 -35.112 1.00 46.44 106 GLY A O 1
ATOM 789 N N . GLY A 1 107 ? 19.228 9.016 -35.756 1.00 43.50 107 GLY A N 1
ATOM 790 C CA . GLY A 1 107 ? 19.586 9.273 -37.148 1.00 43.50 107 GLY A CA 1
ATOM 791 C C . GLY A 1 107 ? 20.014 10.737 -37.159 1.00 43.50 107 GLY A C 1
ATOM 792 O O . GLY A 1 107 ? 19.188 11.608 -36.929 1.00 43.50 107 GLY A O 1
ATOM 793 N N . GLY A 1 108 ? 21.303 11.050 -37.166 1.00 44.16 108 GLY A N 1
ATOM 794 C CA . GLY A 1 108 ? 22.154 10.724 -38.292 1.00 44.16 108 GLY A CA 1
ATOM 795 C C . GLY A 1 108 ? 21.876 11.804 -39.323 1.00 44.16 108 GLY A C 1
ATOM 796 O O . GLY A 1 108 ? 20.904 11.697 -40.066 1.00 44.16 108 GLY A O 1
ATOM 797 N N . ASP A 1 109 ? 22.693 12.853 -39.308 1.00 44.44 109 ASP A N 1
ATOM 798 C CA . ASP A 1 109 ? 22.795 13.904 -40.320 1.00 44.44 109 ASP A CA 1
ATOM 799 C C . ASP A 1 109 ? 23.167 13.307 -41.695 1.00 44.44 109 ASP A C 1
ATOM 801 O O . ASP A 1 109 ? 24.241 13.518 -42.244 1.00 44.44 109 ASP A O 1
ATOM 805 N N . MET A 1 110 ? 22.260 12.504 -42.246 1.00 48.00 110 MET A N 1
ATOM 806 C CA . MET A 1 110 ? 22.274 11.896 -43.576 1.00 48.00 110 MET A CA 1
ATOM 807 C C . MET A 1 110 ? 20.880 12.051 -44.205 1.00 48.00 110 MET A C 1
ATOM 809 O O . MET A 1 110 ? 20.346 11.156 -44.847 1.00 48.00 110 MET A O 1
ATOM 813 N N . GLY A 1 111 ? 20.260 13.211 -43.980 1.00 45.00 111 GLY A N 1
ATOM 814 C CA . GLY A 1 111 ? 18.988 13.608 -44.593 1.00 45.00 111 GLY A CA 1
ATOM 815 C C . GLY A 1 111 ? 18.926 15.085 -44.992 1.00 45.00 111 GLY A C 1
ATOM 816 O O . GLY A 1 111 ? 17.879 15.550 -45.422 1.00 45.00 111 GLY A O 1
ATOM 817 N N . ALA A 1 112 ? 20.032 15.827 -44.854 1.00 45.53 112 ALA A N 1
ATOM 818 C CA . ALA A 1 112 ? 20.100 17.269 -45.114 1.00 45.53 112 ALA A CA 1
ATOM 819 C C . ALA A 1 112 ? 20.837 17.636 -46.419 1.00 45.53 112 ALA A C 1
ATOM 821 O O . ALA A 1 112 ? 21.257 18.776 -46.597 1.00 45.53 112 ALA A O 1
ATOM 822 N N . MET A 1 113 ? 20.977 16.699 -47.361 1.00 48.12 113 MET A N 1
ATOM 823 C CA . MET A 1 113 ? 21.275 17.040 -48.754 1.00 48.12 113 MET A CA 1
ATOM 824 C C . MET A 1 113 ? 20.062 16.673 -49.606 1.00 48.12 113 MET A C 1
ATOM 826 O O . MET A 1 113 ? 19.697 15.508 -49.656 1.00 48.12 113 MET A O 1
ATOM 830 N N . LEU A 1 114 ? 19.492 17.668 -50.293 1.00 52.81 114 LEU A N 1
ATOM 831 C CA . LEU A 1 114 ? 18.329 17.606 -51.199 1.00 52.81 114 LEU A CA 1
ATOM 832 C C . LEU A 1 114 ? 16.937 17.790 -50.573 1.00 52.81 11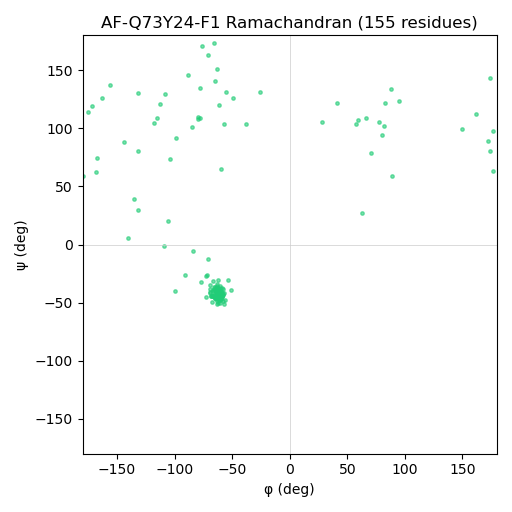4 LEU A C 1
ATOM 834 O O . LEU A 1 114 ? 16.039 16.981 -50.781 1.00 52.81 114 LEU A O 1
ATOM 838 N N . GLY A 1 115 ? 16.703 18.931 -49.918 1.00 47.12 115 GLY A N 1
ATOM 839 C CA . GLY A 1 115 ? 15.321 19.331 -49.646 1.00 47.12 115 GLY A CA 1
ATOM 840 C C . GLY A 1 115 ? 15.114 20.648 -48.912 1.00 47.12 115 GLY A C 1
ATOM 841 O O . GLY A 1 115 ? 14.480 20.639 -47.872 1.00 47.12 115 GLY A O 1
ATOM 842 N N . GLY A 1 116 ? 15.594 21.764 -49.469 1.00 42.00 116 GLY A N 1
ATOM 843 C CA . GLY A 1 116 ? 15.002 23.083 -49.207 1.00 42.00 116 GLY A CA 1
ATOM 844 C C . GLY A 1 116 ? 15.343 23.761 -47.870 1.00 42.00 116 GLY A C 1
ATOM 845 O O . GLY A 1 116 ? 14.805 23.426 -46.829 1.00 42.00 116 GLY A O 1
ATOM 846 N N . ILE A 1 117 ? 16.209 24.774 -47.942 1.00 55.88 117 ILE A N 1
ATOM 847 C CA . ILE A 1 117 ? 16.032 26.118 -47.359 1.00 55.88 117 ILE A CA 1
ATOM 848 C C . ILE A 1 117 ? 15.132 26.186 -46.098 1.00 55.88 117 ILE A C 1
ATOM 850 O O . ILE A 1 117 ? 13.913 26.172 -46.213 1.00 55.88 117 ILE A O 1
ATOM 854 N N . ILE A 1 118 ? 15.723 26.353 -44.909 1.00 52.28 118 ILE A N 1
ATOM 855 C CA . ILE A 1 118 ? 15.616 27.561 -44.063 1.00 52.28 118 ILE A CA 1
ATOM 856 C C . ILE A 1 118 ? 16.601 27.404 -42.896 1.00 52.28 118 ILE A C 1
ATOM 858 O O . ILE A 1 118 ? 16.558 26.474 -42.095 1.00 52.28 118 ILE A O 1
ATOM 862 N N . ILE A 1 119 ? 17.521 28.354 -42.872 1.00 51.56 119 ILE A N 1
ATOM 863 C CA . ILE A 1 119 ? 18.533 28.607 -41.863 1.00 51.56 119 ILE A CA 1
ATOM 864 C C . ILE A 1 119 ? 17.869 29.311 -40.678 1.00 51.56 119 ILE A C 1
ATOM 866 O O . ILE A 1 119 ? 17.165 30.293 -40.884 1.00 51.56 119 ILE A O 1
ATOM 870 N N . GLY A 1 120 ? 18.191 28.856 -39.469 1.00 41.19 120 GLY A N 1
ATOM 871 C CA . GLY A 1 120 ? 18.615 29.755 -38.398 1.00 41.19 120 GLY A CA 1
ATOM 872 C C . GLY A 1 120 ? 17.547 30.482 -37.579 1.00 41.19 120 GLY A C 1
ATOM 873 O O . GLY A 1 120 ? 16.832 31.349 -38.061 1.00 41.19 120 GLY A O 1
ATOM 874 N N . ASP A 1 121 ? 17.653 30.209 -36.280 1.00 43.44 121 ASP A N 1
ATOM 875 C CA . ASP A 1 121 ? 17.485 31.139 -35.167 1.00 43.44 121 ASP A CA 1
ATOM 876 C C . ASP A 1 121 ? 16.101 31.390 -34.545 1.00 43.44 121 ASP A C 1
ATOM 878 O O . ASP A 1 121 ? 15.104 31.700 -35.185 1.00 43.44 121 ASP A O 1
ATOM 882 N N . LEU A 1 122 ? 16.147 31.354 -33.205 1.00 47.31 122 LEU A N 1
ATOM 883 C CA . LEU A 1 122 ? 15.234 31.997 -32.260 1.00 47.31 122 LEU A CA 1
ATOM 884 C C . LEU A 1 122 ? 13.824 31.411 -32.159 1.00 47.31 122 LEU A C 1
ATOM 886 O O . LEU A 1 122 ? 12.860 32.046 -32.566 1.00 47.31 122 LEU A O 1
ATOM 890 N N . LEU A 1 123 ? 13.661 30.298 -31.438 1.00 45.41 123 LEU A N 1
ATOM 891 C CA . LEU A 1 123 ? 12.470 30.161 -30.598 1.00 45.41 123 LEU A CA 1
ATOM 892 C C . LEU A 1 123 ? 12.634 29.066 -29.547 1.00 45.41 123 LEU A C 1
ATOM 894 O O . LEU A 1 123 ? 12.846 27.905 -29.864 1.00 45.41 123 LEU A O 1
ATOM 898 N N . SER 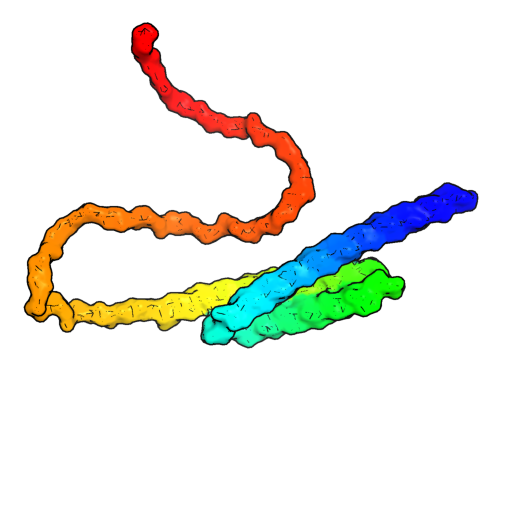A 1 124 ? 12.411 29.462 -28.297 1.00 43.22 124 SER A N 1
ATOM 899 C CA . SER A 1 124 ? 11.545 28.708 -27.397 1.00 43.22 124 SER A CA 1
ATOM 900 C C . SER A 1 124 ? 11.914 27.243 -27.154 1.00 43.22 124 SER A C 1
ATOM 902 O O . SER A 1 124 ? 11.490 26.341 -27.862 1.00 43.22 124 SER A O 1
ATOM 904 N N . SER A 1 125 ? 12.498 26.974 -25.996 1.00 43.50 125 SER A N 1
ATOM 905 C CA . SER A 1 125 ? 11.638 26.513 -24.905 1.00 43.50 125 SER A CA 1
ATOM 906 C C . SER A 1 125 ? 12.476 26.381 -23.649 1.00 43.50 125 SER A C 1
ATOM 908 O O . SER A 1 125 ? 13.340 25.512 -23.526 1.00 43.50 125 SER A O 1
ATOM 910 N N . GLY A 1 126 ? 12.166 27.225 -22.669 1.00 53.62 126 GLY A N 1
ATOM 911 C CA . GLY A 1 126 ? 12.365 26.831 -21.290 1.00 53.62 126 GLY A CA 1
ATOM 912 C C . GLY A 1 126 ? 11.617 25.522 -21.049 1.00 53.62 126 GLY A C 1
ATOM 913 O O . GLY A 1 126 ? 10.468 25.379 -21.447 1.00 53.62 126 GLY A O 1
ATOM 914 N N . MET A 1 127 ? 12.299 24.556 -20.451 1.00 49.00 127 MET A N 1
ATOM 915 C CA . MET A 1 127 ? 11.720 23.505 -19.610 1.00 49.00 127 MET A CA 1
ATOM 916 C C . MET A 1 127 ? 12.879 22.811 -18.901 1.00 49.00 127 MET A C 1
ATOM 918 O O . MET A 1 127 ? 13.188 21.635 -19.072 1.00 49.00 127 MET A O 1
ATOM 922 N N . ARG A 1 128 ? 13.569 23.618 -18.094 1.00 46.22 128 ARG A N 1
ATOM 923 C CA . ARG A 1 128 ? 14.472 23.140 -17.058 1.00 46.22 128 ARG A CA 1
ATOM 924 C C . ARG A 1 128 ? 13.598 22.735 -15.870 1.00 46.22 128 ARG A C 1
ATOM 926 O O . ARG A 1 128 ? 13.044 23.598 -15.211 1.00 46.22 128 ARG A O 1
ATOM 933 N N . GLY A 1 129 ? 13.484 21.426 -15.655 1.00 46.69 129 GLY A N 1
ATOM 934 C CA . GLY A 1 129 ? 13.282 20.792 -14.348 1.00 46.69 129 GLY A CA 1
ATOM 935 C C . GLY A 1 129 ? 12.033 21.172 -13.546 1.00 46.69 129 GLY A C 1
ATOM 936 O O . GLY A 1 129 ? 11.998 22.197 -12.880 1.00 46.69 129 GLY A O 1
ATOM 937 N N . GLY A 1 130 ? 11.068 20.254 -13.483 1.00 44.81 130 GLY A N 1
ATOM 938 C CA . GLY A 1 130 ? 9.969 20.332 -12.522 1.00 44.81 130 GLY A CA 1
ATOM 939 C C . GLY A 1 130 ? 9.178 19.031 -12.449 1.00 44.81 130 GLY A C 1
ATOM 940 O O . GLY A 1 130 ? 8.083 18.947 -12.988 1.00 44.81 130 GLY A O 1
ATOM 941 N N . PHE A 1 131 ? 9.738 18.003 -11.811 1.00 43.94 131 PHE A N 1
ATOM 942 C CA . PHE A 1 131 ? 8.998 16.810 -11.388 1.00 43.94 131 PHE A CA 1
ATOM 943 C C . PHE A 1 131 ? 9.030 16.769 -9.859 1.00 43.94 131 PHE A C 1
ATOM 945 O O . PHE A 1 131 ? 10.080 16.526 -9.271 1.00 43.94 131 PHE A O 1
ATOM 952 N N . GLY A 1 132 ? 7.892 17.027 -9.220 1.00 45.88 132 GLY A N 1
ATOM 953 C CA . GLY A 1 132 ? 7.762 16.965 -7.767 1.00 45.88 132 GLY A CA 1
ATOM 954 C C . GLY A 1 132 ? 6.406 17.488 -7.319 1.00 45.88 132 GLY A C 1
ATOM 955 O O . GLY A 1 132 ? 6.254 18.677 -7.078 1.00 45.88 132 GLY A O 1
ATOM 956 N N . GLY A 1 133 ? 5.407 16.610 -7.244 1.00 46.56 133 GLY A N 1
ATOM 957 C CA . GLY A 1 133 ? 4.074 17.018 -6.807 1.00 46.56 133 GLY A CA 1
ATOM 958 C C . GLY A 1 133 ? 3.040 15.906 -6.868 1.00 46.56 133 GLY A C 1
ATOM 959 O O . GLY A 1 133 ? 2.078 16.014 -7.613 1.00 46.56 133 GLY A O 1
ATOM 960 N N . TRP A 1 134 ? 3.237 14.842 -6.093 1.00 44.44 134 TRP A N 1
ATOM 961 C CA . TRP A 1 134 ? 2.141 13.972 -5.655 1.00 44.44 134 TRP A CA 1
ATOM 962 C C . TRP A 1 134 ? 2.292 13.765 -4.147 1.00 44.44 134 TRP A C 1
ATOM 964 O O . TRP A 1 134 ? 2.874 12.790 -3.681 1.00 44.44 134 TRP A O 1
ATOM 974 N N . GLY A 1 135 ? 1.837 14.759 -3.385 1.00 46.47 135 GLY A N 1
ATOM 975 C CA . GLY A 1 135 ? 1.517 14.593 -1.970 1.00 46.47 135 GLY A CA 1
ATOM 976 C C . GLY A 1 135 ? 0.058 14.140 -1.841 1.00 46.47 135 GLY A C 1
ATOM 977 O O . GLY A 1 135 ? -0.763 14.530 -2.673 1.00 46.47 135 GLY A O 1
ATOM 978 N N . PRO A 1 136 ? -0.291 13.304 -0.850 1.00 45.66 136 PRO A N 1
ATOM 979 C CA . PRO A 1 136 ? -1.677 12.922 -0.618 1.00 45.66 136 PRO A CA 1
ATOM 980 C C . PRO A 1 136 ? -2.507 14.153 -0.236 1.00 45.66 136 PRO A C 1
ATOM 982 O O . PRO A 1 136 ? -1.993 15.097 0.361 1.00 45.66 136 PRO A O 1
ATOM 985 N N . ALA A 1 137 ? -3.799 14.126 -0.564 1.00 48.66 137 ALA A N 1
ATOM 986 C CA . ALA A 1 137 ? -4.763 15.099 -0.071 1.00 48.66 137 ALA A CA 1
ATOM 987 C C . ALA A 1 137 ? -4.757 15.087 1.466 1.00 48.66 137 ALA A C 1
ATOM 989 O O . ALA A 1 137 ? -5.281 14.168 2.094 1.00 48.66 137 ALA A O 1
ATOM 990 N N . SER A 1 138 ? -4.126 16.095 2.063 1.00 43.72 138 SER A N 1
ATOM 991 C CA . SER A 1 138 ? -4.200 16.367 3.492 1.00 43.72 138 SER A CA 1
ATOM 992 C C . SER A 1 138 ? -5.527 17.060 3.784 1.00 43.72 138 SER A C 1
ATOM 994 O O . SER A 1 138 ? -5.735 18.219 3.435 1.00 43.72 138 SER A O 1
ATOM 996 N N . PHE A 1 139 ? -6.433 16.345 4.434 1.00 50.59 139 PHE A N 1
ATOM 997 C CA . PHE A 1 139 ? -7.551 16.925 5.171 1.00 50.59 139 PHE A CA 1
ATOM 998 C C . PHE A 1 139 ? -7.006 17.395 6.525 1.00 50.59 139 PHE A C 1
ATOM 1000 O O . PHE A 1 139 ? -6.626 16.579 7.361 1.00 50.59 139 PHE A O 1
ATOM 1007 N N . GLY A 1 140 ? -6.920 18.710 6.724 1.00 36.47 140 GLY A N 1
ATOM 1008 C CA . GLY A 1 140 ? -6.458 19.314 7.976 1.00 36.47 140 GLY A CA 1
ATOM 1009 C C . GLY A 1 140 ? -6.042 20.765 7.760 1.00 36.47 140 GLY A C 1
ATOM 1010 O O . GLY A 1 140 ? -5.093 21.033 7.033 1.00 36.47 140 GLY A O 1
ATOM 1011 N N . GLY A 1 141 ? -6.801 21.704 8.325 1.00 40.19 141 GLY A N 1
ATOM 1012 C CA . GLY A 1 141 ? -6.617 23.135 8.093 1.00 40.19 141 GLY A CA 1
ATOM 1013 C C . GLY A 1 141 ? -5.364 23.732 8.735 1.00 40.19 141 GLY A C 1
ATOM 1014 O O . GLY A 1 141 ? -4.799 23.162 9.663 1.00 40.19 141 GLY A O 1
ATOM 1015 N N . SER A 1 142 ? -4.979 24.924 8.274 1.00 37.56 142 SER A N 1
ATOM 1016 C CA . SER A 1 142 ? -4.824 26.138 9.096 1.00 37.56 142 SER A CA 1
ATOM 1017 C C . SER A 1 142 ? -4.218 27.290 8.286 1.00 37.56 142 SER A C 1
ATOM 1019 O O . SER A 1 142 ? -3.355 27.110 7.434 1.00 37.56 142 SER A O 1
ATOM 1021 N N . THR A 1 143 ? -4.716 28.478 8.609 1.00 48.53 143 THR A N 1
ATOM 1022 C CA . THR A 1 143 ? -4.188 29.833 8.414 1.00 48.53 143 THR A CA 1
ATOM 1023 C C . THR A 1 143 ? -2.664 29.955 8.318 1.00 48.53 143 THR A C 1
ATOM 1025 O O . THR A 1 143 ? -1.955 29.507 9.213 1.00 48.53 143 THR A O 1
ATOM 1028 N N . SER A 1 144 ? -2.173 30.678 7.304 1.00 43.62 144 SER A N 1
ATOM 1029 C CA . SER A 1 144 ? -1.025 31.608 7.395 1.00 43.62 144 SER A CA 1
ATOM 1030 C C . SER A 1 144 ? -0.696 32.200 6.016 1.00 43.62 144 SER A C 1
ATOM 1032 O O . SER A 1 144 ? 0.001 31.602 5.208 1.00 43.62 144 SER A O 1
ATOM 1034 N N . SER A 1 145 ? -1.187 33.411 5.744 1.00 43.22 145 SER A N 1
ATOM 1035 C CA . SER A 1 145 ? -0.623 34.266 4.693 1.00 43.22 145 SER A CA 1
ATOM 1036 C C . SER A 1 145 ? 0.307 35.265 5.371 1.00 43.22 145 SER A C 1
ATOM 1038 O O . SER A 1 145 ? -0.134 36.319 5.825 1.00 43.22 145 SER A O 1
ATOM 1040 N N . SER A 1 146 ? 1.586 34.910 5.481 1.00 44.97 146 SER A N 1
ATOM 1041 C CA . SER A 1 146 ? 2.651 35.812 5.919 1.00 44.97 146 SER A CA 1
ATOM 1042 C C . SER A 1 146 ? 3.836 35.728 4.967 1.00 44.97 146 SER A C 1
ATOM 1044 O O . SER A 1 146 ? 4.352 34.639 4.723 1.00 44.97 146 SER A O 1
ATOM 1046 N N . GLY A 1 147 ? 4.305 36.894 4.528 1.00 39.75 147 GLY A N 1
ATOM 1047 C CA . GLY A 1 147 ? 5.554 37.076 3.791 1.00 39.75 147 GLY A CA 1
ATOM 1048 C C . GLY A 1 147 ? 5.321 37.087 2.284 1.00 39.75 147 GLY A C 1
ATOM 1049 O O . GLY A 1 147 ? 4.752 36.165 1.726 1.00 39.75 147 GLY A O 1
ATOM 1050 N N . GLY A 1 148 ? 5.706 38.106 1.534 1.00 46.34 148 GLY A N 1
ATOM 1051 C CA . GLY A 1 148 ? 6.693 39.142 1.793 1.00 46.34 148 GLY A CA 1
ATOM 1052 C C . GLY A 1 148 ? 7.240 39.505 0.419 1.00 46.34 148 GLY A C 1
ATOM 1053 O O . GLY A 1 148 ? 8.019 38.750 -0.151 1.00 46.34 148 GLY A O 1
ATOM 1054 N N . GLY A 1 149 ? 6.747 40.602 -0.151 1.00 44.22 149 GLY A N 1
ATOM 1055 C CA . GLY A 1 149 ? 7.117 41.077 -1.480 1.00 44.22 149 GLY A CA 1
ATOM 1056 C C . GLY A 1 149 ? 7.755 42.449 -1.365 1.00 44.22 149 GLY A C 1
ATOM 1057 O O . GLY A 1 149 ? 7.081 43.435 -1.089 1.00 44.22 149 GLY A O 1
ATOM 1058 N N . PHE A 1 150 ? 9.070 42.462 -1.516 1.00 46.09 150 PHE A N 1
ATOM 1059 C CA . PHE A 1 150 ? 9.950 43.616 -1.475 1.00 46.09 150 PHE A CA 1
ATOM 1060 C C . PHE A 1 150 ? 9.682 44.596 -2.636 1.00 46.09 150 PHE A C 1
ATOM 1062 O O . PHE A 1 150 ? 9.464 44.173 -3.763 1.00 46.09 150 PHE A O 1
ATOM 1069 N N . LEU A 1 151 ? 9.760 45.893 -2.310 1.00 45.72 151 LEU A N 1
ATOM 1070 C CA . LEU A 1 151 ? 10.257 47.035 -3.097 1.00 45.72 151 LEU A CA 1
ATOM 1071 C C . LEU A 1 151 ? 9.921 47.129 -4.601 1.00 45.72 151 LEU A C 1
ATOM 1073 O O . LEU A 1 151 ? 10.421 46.358 -5.414 1.00 45.72 151 LEU A O 1
ATOM 1077 N N . GLY A 1 152 ? 9.274 48.232 -5.002 1.00 43.72 152 GLY A N 1
ATOM 1078 C CA . GLY A 1 152 ? 9.340 48.675 -6.399 1.00 43.72 152 GLY A CA 1
ATOM 1079 C C . GLY A 1 152 ? 8.459 49.862 -6.789 1.00 43.72 152 GLY A C 1
ATOM 1080 O O . GLY A 1 152 ? 7.434 49.668 -7.421 1.00 43.72 152 GLY A O 1
ATOM 1081 N N . GLY A 1 153 ? 8.918 51.082 -6.490 1.00 51.06 153 GLY A N 1
ATOM 1082 C CA . GLY A 1 153 ? 8.847 52.207 -7.437 1.00 51.06 153 GLY A CA 1
ATOM 1083 C C . GLY A 1 153 ? 7.545 53.012 -7.576 1.00 51.06 153 GLY A C 1
ATOM 1084 O O . GLY A 1 153 ? 6.667 52.664 -8.351 1.00 51.06 153 GLY A O 1
ATOM 1085 N N . GLY A 1 154 ? 7.537 54.191 -6.944 1.00 54.62 154 GLY A N 1
ATOM 1086 C CA . GLY A 1 154 ? 7.504 55.477 -7.662 1.00 54.62 154 GLY A CA 1
ATOM 1087 C C . GLY A 1 154 ? 6.249 55.838 -8.466 1.00 54.62 154 GLY A C 1
ATOM 1088 O O . GLY A 1 154 ? 6.011 55.324 -9.556 1.00 54.62 154 GLY A O 1
ATOM 1089 N N . GLY A 1 155 ? 5.504 56.813 -7.942 1.00 49.81 155 GLY A N 1
ATOM 1090 C CA . GLY A 1 155 ? 4.291 57.363 -8.533 1.00 49.81 155 GLY A CA 1
ATOM 1091 C C . GLY A 1 155 ? 4.454 58.122 -9.851 1.00 49.81 155 GLY A C 1
ATOM 1092 O O . GLY A 1 155 ? 5.545 58.395 -10.351 1.00 49.81 155 GLY A O 1
ATOM 1093 N N . ARG A 1 156 ? 3.291 58.471 -10.391 1.00 47.00 156 ARG A N 1
ATOM 1094 C CA . ARG A 1 156 ? 3.055 59.488 -11.412 1.00 47.00 156 ARG A CA 1
ATOM 1095 C C . ARG A 1 156 ? 1.594 59.922 -11.261 1.00 47.00 156 ARG A C 1
ATOM 1097 O O . ARG A 1 156 ? 0.760 59.042 -11.074 1.00 47.00 156 ARG A O 1
ATOM 1104 N N . PHE A 1 157 ? 1.402 61.244 -11.352 1.00 48.88 157 PHE A N 1
ATOM 1105 C CA . PHE A 1 157 ? 0.177 62.065 -11.291 1.00 48.88 157 PHE A CA 1
ATOM 1106 C C . PHE A 1 157 ? -0.598 62.100 -9.967 1.00 48.88 157 PHE A C 1
ATOM 1108 O O . PHE A 1 157 ? -1.212 61.086 -9.578 1.00 48.88 157 PHE A O 1
#

Organism: Mycolicibacterium paratuberculosis (strain ATCC BAA-968 / K-10) (NCBI:txid262316)

Secondary structure (DSSP, 8-state):
-HHHHHHHHHHHHHHHHHHHHHHHHHHHHHHHHHHHHHTTTTT--HHHHHHHHHHHHHHHHHHHHTTT-HHHHHHHHHHHHHHHHHHHHHHHHHHHHHHHH-------S-S-SSS------------------------------------------

Radius of gyration: 26.76 Å; Cα contacts (8 Å, |Δi|>4): 101; chains: 1; bounding box: 44×72×87 Å

Sequence (157 aa):
MLAAVAQERAAAERLARSLEQALFTAQSRVRAVSDYIDTRRGSIGPEARTRLAEAQRHLHAAADRRATDPADAIAHANAASTLAAEAQSLANGDVQAARRAYPRGGGGDMGAMLGGIIIGDLLSSGMRGGFGGWGPASFGGSTSSSGGGFLGGGGRF

pLDDT: mean 77.17, std 23.34, range [36.47, 98.62]

Foldseek 3Di:
DVVVVVVVVVVVVVLLVLLVVLLVLLVVLLVVLVVLCVVVVVQADPQLVVLSVQLVVLSVVLVVCSVPPSVSSSVSSVSSNVSSVVSNVRRVVSNVVVCVVDPPDDPDPPPPPDDDDDDDDDDDDDDPDDDDDDDPPDDDDDDDDDDDDDDDDDDDD

Solvent-accessible surface area (backbone atoms only — not comparable to full-atom values): 9559 Å² total; per-residue (Å²): 113,71,68,60,57,54,49,53,50,55,50,51,56,51,51,53,52,54,31,54,54,34,44,53,52,19,53,53,43,44,50,54,40,48,56,56,46,65,78,36,57,90,43,43,56,68,66,26,53,52,31,39,54,51,15,52,52,28,41,50,53,14,61,71,25,50,86,81,36,49,70,61,13,34,53,25,12,48,49,13,38,50,31,19,52,51,16,43,53,44,34,51,50,28,43,55,49,47,54,64,74,54,61,78,73,80,75,66,98,81,73,86,79,90,77,76,92,84,82,83,85,88,74,88,73,91,77,83,84,89,86,86,84,85,75,79,91,75,87,77,89,81,93,80,95,76,87,84,84,80,88,83,81,85,90,80,136

Nearest PDB structures (foldseek):
  5woa-assembly1_A  TM=6.409E-01  e=5.654E+00  Rattus norvegicus
  1x91-assembly1_A  TM=3.430E-01  e=6.397E-01  Arabidopsis thaliana

Mean predicted aligned error: 15.9 Å